Protein AF-A0A859DQ28-F1 (afdb_monomer_lite)

Secondary structure (DSSP, 8-state):
-HHHHTTTPEEEEEETTHHHHHHHH-TTS-SB-GGG-B---EEEEE-

Foldseek 3Di:
DCVQVVVVKDWDDKAFQCVVVVCVVPVPRDQADPPRHGDGMDTDIDD

Structure (mmCIF, N/CA/C/O backbone):
data_AF-A0A859DQ28-F1
#
_entry.id   AF-A0A859DQ28-F1
#
loop_
_atom_site.group_PDB
_atom_site.id
_atom_site.type_symbol
_atom_site.label_atom_id
_atom_site.label_alt_id
_atom_site.label_comp_id
_atom_site.label_asym_id
_atom_site.label_entity_id
_atom_site.label_seq_id
_atom_site.pdbx_PDB_ins_code
_atom_site.Cartn_x
_atom_site.Cartn_y
_atom_site.Cartn_z
_atom_site.occupancy
_atom_site.B_iso_or_equiv
_atom_site.auth_seq_id
_atom_site.auth_comp_id
_atom_site.auth_asym_id
_atom_site.auth_atom_id
_atom_site.pdbx_PDB_model_num
ATOM 1 N N . MET A 1 1 ? 5.079 1.879 9.141 1.00 65.75 1 MET A N 1
ATOM 2 C CA . MET A 1 1 ? 4.008 2.313 10.066 1.00 65.75 1 MET A CA 1
ATOM 3 C C . MET A 1 1 ? 3.794 3.820 10.042 1.00 65.75 1 MET A C 1
ATOM 5 O O . MET A 1 1 ? 2.753 4.234 9.555 1.00 65.75 1 MET A O 1
ATOM 9 N N . CYS A 1 2 ? 4.788 4.634 10.424 1.00 86.69 2 CYS A N 1
ATOM 10 C CA . CYS A 1 2 ? 4.678 6.103 10.504 1.00 86.69 2 CYS A CA 1
ATOM 11 C C . CYS A 1 2 ? 4.036 6.783 9.271 1.00 86.69 2 CYS A C 1
ATOM 13 O O . CYS A 1 2 ? 3.190 7.652 9.428 1.00 86.69 2 CYS A O 1
ATOM 15 N N . PHE A 1 3 ? 4.356 6.353 8.045 1.00 89.94 3 PHE A N 1
ATOM 16 C CA . PHE A 1 3 ? 3.743 6.893 6.819 1.00 89.94 3 PHE A CA 1
ATOM 17 C C . PHE A 1 3 ? 2.213 6.709 6.738 1.00 89.94 3 PHE A C 1
ATOM 19 O O . PHE A 1 3 ? 1.524 7.607 6.253 1.00 89.94 3 PHE A O 1
ATOM 26 N N . TYR A 1 4 ? 1.703 5.554 7.179 1.00 90.81 4 TYR A N 1
ATOM 27 C CA . TYR A 1 4 ? 0.279 5.201 7.129 1.00 90.81 4 TYR A CA 1
ATOM 28 C C . TYR A 1 4 ? -0.477 5.830 8.300 1.00 90.81 4 TYR A C 1
ATOM 30 O O . TYR A 1 4 ? -1.461 6.529 8.078 1.00 90.81 4 TYR A O 1
ATOM 38 N N . GLN A 1 5 ? 0.076 5.722 9.511 1.00 90.50 5 GLN A N 1
ATOM 39 C CA . GLN A 1 5 ? -0.507 6.312 10.719 1.00 90.50 5 GLN A CA 1
ATOM 40 C C . GLN A 1 5 ? -0.578 7.845 10.646 1.00 90.50 5 GLN A C 1
ATOM 42 O O . GLN A 1 5 ? -1.590 8.428 11.011 1.00 90.50 5 GLN A O 1
ATOM 47 N N . LYS A 1 6 ? 0.439 8.520 10.083 1.00 94.81 6 LYS A N 1
ATOM 48 C CA . LYS A 1 6 ? 0.397 9.981 9.857 1.00 94.81 6 LYS A CA 1
ATOM 49 C C . LYS A 1 6 ? -0.725 10.430 8.915 1.00 94.81 6 LYS A C 1
ATOM 51 O O . LYS A 1 6 ? -1.056 11.608 8.907 1.00 94.81 6 LYS A O 1
ATOM 56 N N . ARG A 1 7 ? -1.268 9.523 8.099 1.00 92.62 7 ARG A N 1
ATOM 57 C CA . ARG A 1 7 ? -2.384 9.783 7.176 1.00 92.62 7 ARG A CA 1
ATOM 58 C C . ARG A 1 7 ? -3.727 9.277 7.711 1.00 92.62 7 ARG A C 1
ATOM 60 O O . ARG A 1 7 ? -4.689 9.272 6.957 1.00 92.62 7 ARG A O 1
ATOM 67 N N . GLY A 1 8 ? -3.777 8.852 8.975 1.00 92.75 8 GLY A N 1
ATOM 68 C CA . GLY A 1 8 ? -4.984 8.319 9.603 1.00 92.75 8 GLY A CA 1
ATOM 69 C C . GLY A 1 8 ? -5.296 6.870 9.236 1.00 92.75 8 GLY A C 1
ATOM 70 O O . GLY A 1 8 ? -6.377 6.408 9.535 1.00 92.75 8 GLY A O 1
ATOM 71 N N . PHE A 1 9 ? -4.379 6.134 8.600 1.00 93.75 9 PHE A N 1
ATOM 72 C CA . PHE A 1 9 ? -4.625 4.729 8.280 1.00 93.75 9 PHE A CA 1
ATOM 73 C C . PHE A 1 9 ? -4.020 3.796 9.325 1.00 93.75 9 PHE A C 1
ATOM 75 O O . PHE A 1 9 ? -2.819 3.892 9.611 1.00 93.75 9 PHE A O 1
ATOM 82 N N . ASP A 1 10 ? -4.814 2.826 9.780 1.00 93.31 10 ASP A N 1
ATOM 83 C CA . ASP A 1 10 ? -4.312 1.646 10.483 1.00 93.31 10 ASP A CA 1
ATOM 84 C C . ASP A 1 10 ? -4.216 0.453 9.525 1.00 93.31 10 ASP A C 1
ATOM 86 O O . ASP A 1 10 ? -5.117 0.213 8.721 1.00 93.31 10 ASP A O 1
ATOM 90 N N . MET A 1 11 ? -3.094 -0.267 9.560 1.00 93.69 11 MET A N 1
ATOM 91 C CA . MET A 1 11 ? -2.859 -1.411 8.677 1.00 93.69 11 MET A CA 1
ATOM 92 C C . MET A 1 11 ? -3.343 -2.688 9.346 1.00 93.69 11 MET A C 1
ATOM 94 O O . MET A 1 11 ? -2.804 -3.092 10.370 1.00 93.69 11 MET A O 1
ATOM 98 N N . VAL A 1 12 ? -4.299 -3.358 8.710 1.00 95.19 12 VAL A N 1
ATOM 99 C CA . VAL A 1 12 ? -4.928 -4.570 9.246 1.00 95.19 12 VAL A CA 1
ATOM 100 C C . VAL A 1 12 ? -4.167 -5.812 8.798 1.00 95.19 12 VAL A C 1
ATOM 102 O O . VAL A 1 12 ? -3.759 -6.638 9.612 1.00 95.19 12 VAL A O 1
ATOM 105 N N . GLN A 1 13 ? -3.938 -5.937 7.490 1.00 95.81 13 GLN A N 1
ATOM 106 C CA . GLN A 1 13 ? -3.376 -7.145 6.899 1.00 95.81 13 GLN A CA 1
ATOM 107 C C . GLN A 1 13 ? -2.570 -6.839 5.635 1.00 95.81 13 GLN A C 1
ATOM 109 O O . GLN A 1 13 ? -2.822 -5.868 4.920 1.00 95.81 13 GLN A O 1
ATOM 114 N N . ILE A 1 14 ? -1.587 -7.698 5.352 1.00 95.44 14 ILE A N 1
ATOM 115 C CA . ILE A 1 14 ? -0.814 -7.688 4.109 1.00 95.44 14 ILE A CA 1
ATOM 116 C C . ILE A 1 14 ? -1.081 -8.988 3.355 1.00 95.44 14 ILE A C 1
ATOM 118 O O . ILE A 1 14 ? -0.778 -10.074 3.852 1.00 95.44 14 ILE A O 1
ATOM 122 N N . PHE A 1 15 ? -1.561 -8.876 2.121 1.00 97.38 15 PHE A N 1
ATOM 123 C CA . PHE A 1 15 ? -1.746 -10.009 1.222 1.00 97.38 15 PHE A CA 1
ATOM 124 C C . PHE A 1 15 ? -0.554 -10.119 0.271 1.0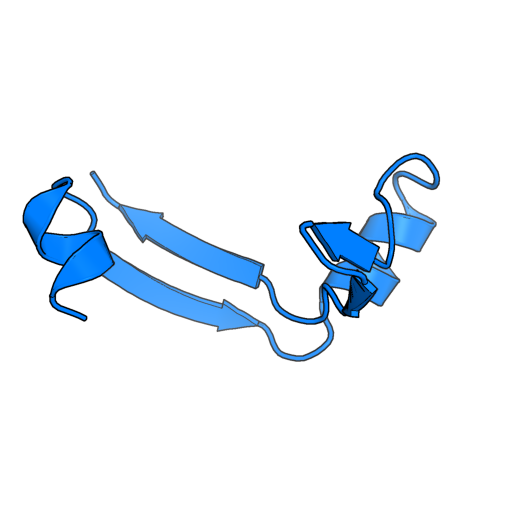0 97.38 15 PHE A C 1
ATOM 126 O O . PHE A 1 15 ? -0.379 -9.331 -0.666 1.00 97.38 15 PHE A O 1
ATOM 133 N N . ARG A 1 16 ? 0.309 -11.105 0.527 1.00 96.69 16 ARG A N 1
ATOM 134 C CA . ARG A 1 16 ? 1.511 -11.337 -0.282 1.00 96.69 16 ARG A CA 1
ATOM 135 C C . ARG A 1 16 ? 1.131 -11.864 -1.666 1.00 96.69 16 ARG A C 1
ATOM 137 O O . ARG A 1 16 ? 0.308 -12.759 -1.791 1.00 96.69 16 ARG A O 1
ATOM 144 N N . ASN A 1 17 ? 1.784 -11.326 -2.693 1.00 95.81 17 ASN A N 1
ATOM 145 C CA . ASN A 1 17 ? 1.605 -11.652 -4.116 1.00 95.81 17 ASN A CA 1
ATOM 146 C C . ASN A 1 17 ? 0.162 -11.533 -4.660 1.00 95.81 17 ASN A C 1
ATOM 148 O O . ASN A 1 17 ? -0.119 -12.033 -5.749 1.00 95.81 17 ASN A O 1
ATOM 152 N N . ALA A 1 18 ? -0.740 -10.856 -3.940 1.00 97.38 18 ALA A N 1
ATOM 153 C CA . ALA A 1 18 ? -2.163 -10.783 -4.279 1.00 97.38 18 ALA A CA 1
ATOM 154 C C . ALA A 1 18 ? -2.446 -10.052 -5.598 1.00 97.38 18 ALA A C 1
ATOM 156 O O . ALA A 1 18 ? -3.375 -10.421 -6.314 1.00 97.38 18 ALA A O 1
ATOM 157 N N . VAL A 1 19 ? -1.576 -9.114 -5.985 1.00 96.81 19 VAL A N 1
ATOM 158 C CA . VAL A 1 19 ? -1.722 -8.336 -7.226 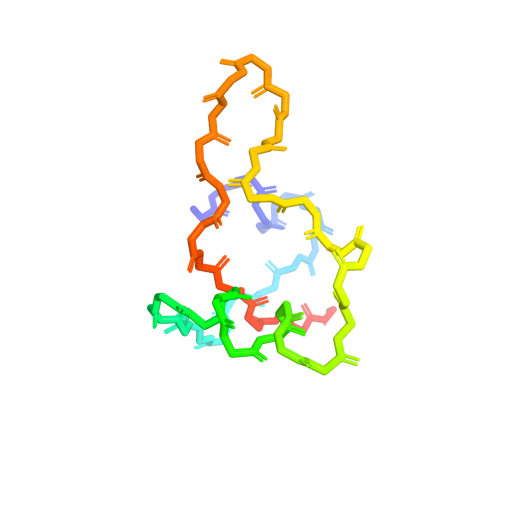1.00 96.81 19 VAL A CA 1
ATOM 159 C C . VAL A 1 19 ? -1.844 -9.239 -8.452 1.00 96.81 19 VAL A C 1
ATOM 161 O O . VAL A 1 19 ? -2.639 -8.958 -9.341 1.00 96.81 19 VAL A O 1
ATOM 164 N N . GLN A 1 20 ? -1.138 -10.375 -8.493 1.00 95.12 20 GLN A N 1
ATOM 165 C CA . GLN A 1 20 ? -1.239 -11.299 -9.624 1.00 95.12 20 GLN A CA 1
ATOM 166 C C . GLN A 1 20 ? -2.654 -11.884 -9.770 1.00 95.12 20 GLN A C 1
ATOM 168 O O . GLN A 1 20 ? -3.131 -12.083 -10.887 1.00 95.12 20 GLN A O 1
ATOM 173 N N . ALA A 1 21 ? -3.328 -12.173 -8.654 1.00 95.75 21 ALA A N 1
ATOM 174 C CA . ALA A 1 21 ? -4.709 -12.639 -8.674 1.00 95.75 21 ALA A CA 1
ATOM 175 C C . ALA A 1 21 ? -5.657 -11.516 -9.114 1.00 95.75 21 ALA A C 1
ATOM 177 O O . ALA A 1 21 ? -6.498 -11.741 -9.981 1.00 95.75 21 ALA A O 1
ATOM 178 N N . SER A 1 22 ? -5.453 -10.300 -8.609 1.00 97.06 22 SER A N 1
AT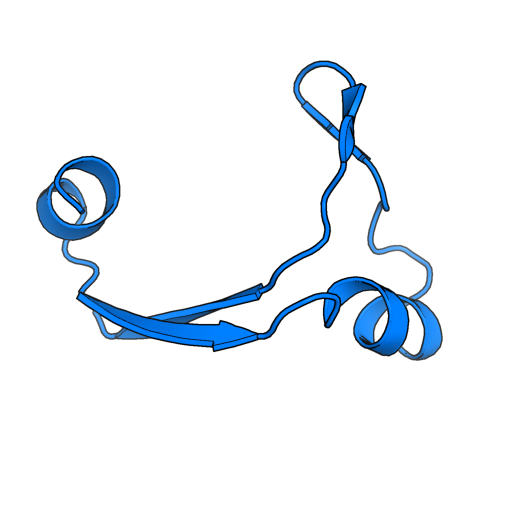OM 179 C CA . SER A 1 22 ? -6.224 -9.117 -8.997 1.00 97.06 22 SER A CA 1
ATOM 180 C C . SER A 1 22 ? -6.077 -8.792 -10.489 1.00 97.06 22 SER A C 1
ATOM 182 O O . SER A 1 22 ? -7.078 -8.525 -11.150 1.00 97.06 22 SER A O 1
ATOM 184 N N . CYS A 1 23 ? -4.877 -8.915 -11.069 1.00 97.00 23 CYS A N 1
ATOM 185 C CA . CYS A 1 23 ? -4.644 -8.729 -12.506 1.00 97.00 23 CYS A CA 1
ATOM 186 C C . CYS A 1 23 ? -5.384 -9.756 -13.377 1.00 97.00 23 CYS A C 1
ATOM 188 O O . CYS A 1 23 ? -5.743 -9.435 -14.506 1.00 97.00 23 CYS A O 1
ATOM 190 N N . ARG A 1 24 ? -5.655 -10.974 -12.878 1.00 96.25 24 ARG A N 1
ATOM 191 C CA . ARG A 1 24 ? -6.489 -11.948 -13.610 1.00 96.25 24 ARG A CA 1
ATOM 192 C C . ARG A 1 24 ? -7.936 -11.467 -13.747 1.00 96.25 24 ARG A C 1
ATOM 194 O O . ARG A 1 24 ? -8.568 -11.750 -14.757 1.00 96.25 24 ARG A O 1
ATOM 201 N N . LEU A 1 25 ? -8.444 -10.739 -12.749 1.00 97.12 25 LEU A N 1
ATOM 202 C CA . LEU A 1 25 ? -9.801 -10.178 -12.745 1.00 97.12 25 LEU A CA 1
ATOM 203 C C . LEU A 1 25 ? -9.869 -8.818 -13.450 1.00 97.12 25 LEU A C 1
ATOM 205 O O . LEU A 1 25 ? -10.827 -8.525 -14.159 1.00 97.12 25 LEU A O 1
ATOM 209 N N . LYS A 1 26 ? -8.843 -7.986 -13.266 1.00 96.94 26 LYS A N 1
ATOM 210 C CA . LYS A 1 26 ? -8.716 -6.658 -13.865 1.00 96.94 26 LYS A CA 1
ATOM 211 C C . LYS A 1 26 ? -7.321 -6.509 -14.487 1.00 96.94 26 LYS A C 1
ATOM 213 O O . LYS A 1 26 ? -6.410 -6.000 -13.832 1.00 96.94 26 LYS A O 1
ATOM 218 N N . PRO A 1 27 ? -7.152 -6.891 -15.767 1.00 96.44 27 PRO A N 1
ATOM 219 C CA . PRO A 1 27 ? -5.854 -6.854 -16.451 1.00 96.44 27 PRO A CA 1
ATOM 220 C C . PRO A 1 27 ? -5.237 -5.459 -16.587 1.00 96.44 27 PRO A C 1
ATOM 222 O O . PRO A 1 27 ? -4.044 -5.340 -16.831 1.00 96.44 27 PRO A O 1
ATOM 225 N N . SER A 1 28 ? -6.032 -4.399 -16.419 1.00 97.19 28 SER A N 1
ATOM 226 C CA . SER A 1 28 ? -5.541 -3.019 -16.437 1.00 97.19 28 SER A CA 1
ATOM 22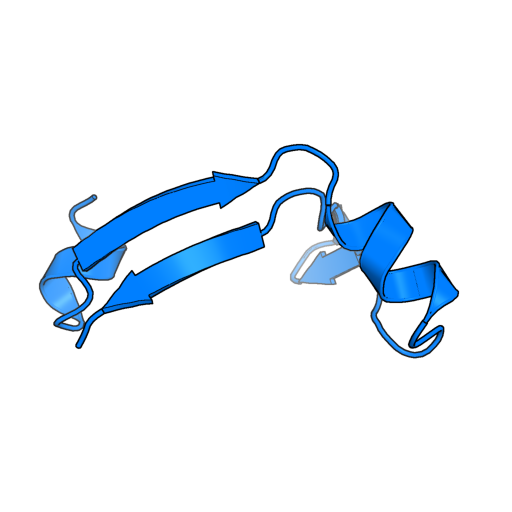7 C C . SER A 1 28 ? -4.778 -2.608 -15.174 1.00 97.19 28 SER A C 1
ATOM 229 O O . SER A 1 28 ? -4.235 -1.507 -15.138 1.00 97.19 28 SER A O 1
ATOM 231 N N . ILE A 1 29 ? -4.730 -3.452 -14.136 1.00 96.56 29 ILE A N 1
ATOM 232 C CA . ILE A 1 29 ? -3.869 -3.220 -12.971 1.00 96.56 29 ILE A CA 1
ATOM 233 C C . ILE A 1 29 ? -2.405 -3.416 -13.405 1.00 96.56 29 ILE A C 1
ATOM 235 O O . ILE A 1 29 ? -2.059 -4.509 -13.862 1.00 96.56 29 ILE A O 1
ATOM 239 N N . PRO A 1 30 ? -1.535 -2.403 -13.260 1.00 95.88 30 PRO A N 1
ATOM 240 C CA . PRO A 1 30 ? -0.137 -2.526 -13.645 1.00 95.88 30 PRO A CA 1
ATOM 241 C C . PRO A 1 30 ? 0.642 -3.399 -12.649 1.00 95.88 30 PRO A C 1
ATOM 243 O O . PRO A 1 30 ? 0.398 -3.365 -11.444 1.00 95.88 30 PRO A O 1
ATOM 246 N N . LEU A 1 31 ? 1.623 -4.156 -13.150 1.00 96.12 31 LEU A N 1
ATOM 247 C CA . LEU A 1 31 ? 2.548 -4.945 -12.318 1.00 96.12 31 LEU A CA 1
ATOM 248 C C . LEU A 1 31 ? 3.713 -4.115 -11.764 1.00 96.12 31 LEU A C 1
ATOM 250 O O . LEU A 1 31 ? 4.443 -4.576 -10.885 1.00 96.12 31 LEU A O 1
ATOM 254 N N . THR A 1 32 ? 3.866 -2.893 -12.264 1.00 97.12 32 THR A N 1
ATOM 255 C CA . THR A 1 32 ? 4.956 -1.981 -11.940 1.00 97.12 32 THR A CA 1
ATOM 256 C C . THR A 1 32 ? 4.381 -0.593 -11.685 1.00 97.12 32 THR A C 1
ATOM 258 O O . THR A 1 32 ? 3.524 -0.131 -12.435 1.00 97.12 32 THR A O 1
ATOM 261 N N . GLY A 1 33 ? 4.810 0.038 -10.596 1.00 95.12 33 GLY A N 1
ATOM 262 C CA . GLY A 1 33 ? 4.409 1.386 -10.211 1.00 95.12 33 GLY A CA 1
ATOM 263 C C . GLY A 1 33 ? 5.462 2.420 -10.587 1.00 95.12 33 GLY A C 1
ATOM 264 O O . GLY A 1 33 ? 6.259 2.223 -11.505 1.00 95.12 33 GLY A O 1
ATOM 265 N N . ASP A 1 34 ? 5.478 3.522 -9.844 1.00 96.81 34 ASP A N 1
ATOM 266 C CA . ASP A 1 34 ? 6.476 4.570 -10.030 1.00 96.81 34 ASP A CA 1
ATOM 267 C C . ASP A 1 34 ? 7.903 4.027 -9.858 1.00 96.81 34 ASP A C 1
ATOM 269 O O . ASP A 1 34 ? 8.153 3.123 -9.056 1.00 96.81 34 ASP A O 1
ATOM 273 N N . PHE A 1 35 ? 8.847 4.609 -10.603 1.00 97.31 35 PHE A N 1
ATOM 274 C CA . PHE A 1 35 ? 10.276 4.262 -10.560 1.00 97.31 35 PHE A CA 1
ATOM 275 C C . PHE A 1 35 ? 10.589 2.787 -10.862 1.00 97.31 35 PHE A C 1
ATOM 277 O O . PHE A 1 35 ? 11.547 2.239 -10.322 1.00 97.31 35 PHE A O 1
ATOM 284 N N . ASP A 1 36 ? 9.782 2.148 -11.712 1.00 96.06 36 ASP A N 1
ATOM 285 C CA . ASP A 1 36 ? 9.912 0.730 -12.075 1.00 96.06 36 ASP A CA 1
ATOM 286 C C . ASP A 1 36 ? 9.772 -0.235 -10.873 1.00 96.06 36 ASP A C 1
ATOM 288 O O . ASP A 1 36 ? 10.205 -1.386 -10.903 1.00 96.06 36 ASP A O 1
ATOM 292 N N . ILE A 1 37 ? 9.139 0.209 -9.779 1.00 97.19 37 ILE A N 1
ATOM 293 C CA . ILE A 1 37 ? 9.004 -0.602 -8.565 1.00 97.19 37 ILE A CA 1
ATOM 294 C C . ILE A 1 37 ? 7.893 -1.650 -8.755 1.00 97.19 37 ILE A C 1
ATOM 296 O O . ILE A 1 37 ? 6.739 -1.280 -8.991 1.00 97.19 37 ILE A O 1
ATOM 300 N N . PRO A 1 38 ? 8.171 -2.958 -8.587 1.00 96.88 38 PRO A N 1
ATOM 301 C CA . PRO A 1 38 ? 7.151 -3.992 -8.737 1.00 96.88 38 PRO A CA 1
ATOM 302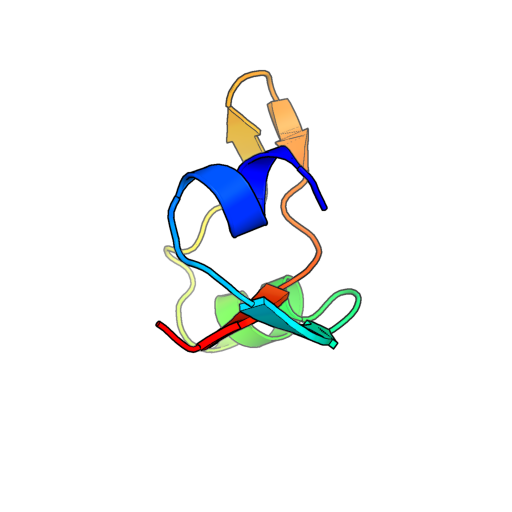 C C . PRO A 1 38 ? 6.029 -3.884 -7.695 1.00 96.88 38 PRO A C 1
ATOM 304 O O . PRO A 1 38 ? 6.282 -3.860 -6.487 1.00 96.88 38 PRO A O 1
ATOM 307 N N . ILE A 1 39 ? 4.777 -3.933 -8.150 1.00 96.62 39 ILE A N 1
ATOM 308 C CA . ILE A 1 39 ? 3.586 -3.959 -7.295 1.00 96.62 39 ILE A CA 1
ATOM 309 C C . ILE A 1 39 ? 3.193 -5.418 -7.071 1.00 96.62 39 ILE A C 1
ATOM 311 O O . ILE A 1 39 ? 2.648 -6.084 -7.947 1.00 96.62 39 ILE A O 1
ATOM 315 N N . ARG A 1 40 ? 3.506 -5.949 -5.887 1.00 96.81 40 ARG A N 1
ATOM 316 C CA . ARG A 1 40 ? 3.287 -7.374 -5.573 1.00 96.81 40 ARG A CA 1
ATOM 317 C C . ARG A 1 40 ? 2.242 -7.609 -4.497 1.00 96.81 40 ARG A C 1
ATOM 319 O O . ARG A 1 40 ? 1.663 -8.688 -4.441 1.00 96.81 40 ARG A O 1
ATOM 326 N N . HIS A 1 41 ? 2.070 -6.676 -3.573 1.00 96.88 41 HIS A N 1
ATOM 327 C CA . HIS A 1 41 ? 1.349 -6.916 -2.326 1.00 96.88 41 HIS A CA 1
ATOM 328 C C . HIS A 1 41 ? 0.216 -5.922 -2.171 1.00 96.88 41 HIS A C 1
ATOM 330 O O . HIS A 1 41 ? 0.352 -4.760 -2.546 1.00 96.88 41 HIS A O 1
ATOM 336 N N . GLU A 1 42 ? -0.872 -6.387 -1.576 1.00 96.62 42 GLU A N 1
ATOM 337 C CA . GLU A 1 42 ? -2.002 -5.542 -1.213 1.00 96.62 42 GLU A CA 1
ATOM 338 C C . GLU A 1 42 ? -2.011 -5.346 0.305 1.00 96.62 42 GLU A C 1
ATOM 340 O O . GLU A 1 42 ? -1.584 -6.223 1.062 1.00 96.62 42 GLU A O 1
ATOM 345 N N . ILE A 1 43 ? -2.448 -4.166 0.746 1.00 95.00 43 ILE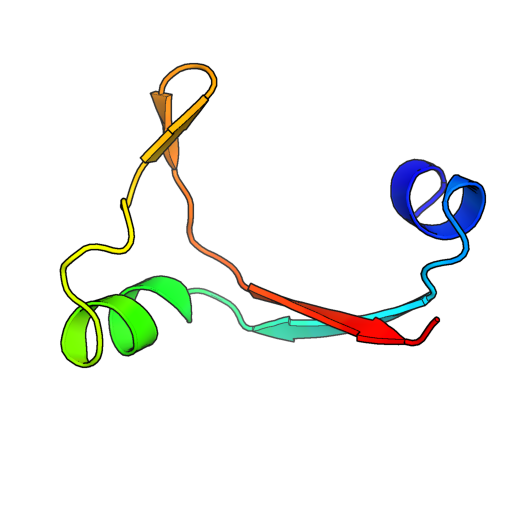 A N 1
ATOM 346 C CA . ILE A 1 43 ? -2.528 -3.795 2.160 1.00 95.00 43 ILE A CA 1
ATOM 347 C C . ILE A 1 43 ? -3.967 -3.399 2.454 1.00 95.00 43 ILE A C 1
ATOM 349 O O . ILE A 1 43 ? -4.475 -2.449 1.856 1.00 95.00 43 ILE A O 1
ATOM 353 N N . GLU A 1 44 ? -4.575 -4.081 3.415 1.00 95.25 44 GLU A N 1
ATOM 354 C CA . GLU A 1 44 ? -5.866 -3.706 3.978 1.00 95.25 44 GLU A CA 1
ATOM 355 C C . GLU A 1 44 ? -5.684 -2.645 5.058 1.00 95.25 44 GLU A C 1
ATOM 357 O O . GLU A 1 44 ? -4.768 -2.730 5.886 1.00 95.25 44 GLU A O 1
ATOM 362 N N . LYS A 1 45 ? -6.537 -1.620 5.022 1.00 90.94 45 LYS A N 1
ATOM 363 C CA . LYS A 1 45 ? -6.485 -0.487 5.945 1.00 90.94 45 LYS A CA 1
ATOM 364 C C . LYS A 1 45 ? -7.882 -0.106 6.408 1.00 90.94 45 LYS A C 1
ATOM 366 O O . LYS A 1 45 ? -8.828 -0.214 5.632 1.00 90.94 45 LYS A O 1
ATOM 371 N N . VAL A 1 46 ? -7.960 0.423 7.622 1.00 89.62 46 VAL A N 1
ATOM 372 C CA . VAL A 1 46 ? -9.121 1.165 8.135 1.00 89.62 46 VAL A CA 1
ATOM 373 C C . VAL A 1 46 ? -8.774 2.653 8.270 1.00 89.62 46 VAL A C 1
ATOM 375 O O . VAL A 1 46 ? -7.588 3.002 8.312 1.00 89.62 46 VAL A O 1
ATOM 378 N N . LEU A 1 47 ? -9.803 3.506 8.244 1.00 81.69 47 LEU A N 1
ATOM 379 C CA . LEU A 1 47 ? -9.718 4.959 8.459 1.00 81.69 47 LEU A CA 1
ATOM 380 C C . LEU A 1 47 ? -9.751 5.316 9.949 1.00 81.69 47 LEU A C 1
ATOM 382 O O . LEU A 1 47 ? -10.332 4.518 10.719 1.00 81.69 47 LEU A O 1
#

Organism: NCBI:txid2666138

pLDDT: mean 94.22, std 5.22, range [65.75, 97.38]

Sequence (47 aa):
MCFYQKRGFDMVQIFRNAVQASCRLKPSIPLTGDFDIPIRHEIEKVL

Radius of gyration: 12.27 Å; chains: 1; bounding box: 20×23×27 Å